Protein AF-A0A8H4KRU7-F1 (afdb_monomer_lite)

Radius of gyration: 16.33 Å; chains: 1; bounding box: 43×41×38 Å

Secondary structure (DSSP, 8-state):
-----S---TTS--EEEE---GGGHHHHHHHHHHHHHHHHHHHT-SS---GGGT-SEEEESTHHHHHHHHHHH-----TT--TTHHHHHHHHHHHHGGG-----HHHHHHHHHHHHHTTSGGGTT----------TT----TT-GGGHHHHHHHHHHHHH-GGGHHHHHHHHT-

Sequence (174 aa):
MVYEPTTRHPNGARLLALDGGGVRGVMALEILDEIMNRVKTRKGLSETCRPADYFELAAGTSTGGIIGIMLLGTGYTKPDSPSESWFQLVGVAAEVMEFSTNTNAKAKDFTRHMTTLNLRGEHKETKYVRLNPSLGKSQIGLADYDKMAELKKMARDYIKDERNQPWINKAVDA

Structure (mmCIF, N/CA/C/O backbone):
data_AF-A0A8H4KRU7-F1
#
_entry.id   AF-A0A8H4KRU7-F1
#
loop_
_atom_site.group_PDB
_atom_site.id
_atom_site.type_symbol
_atom_site.labe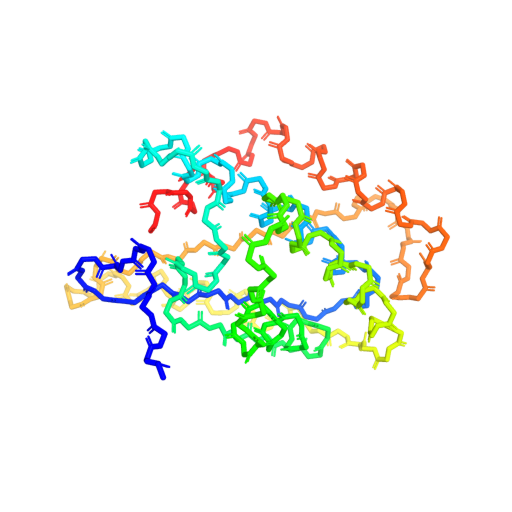l_atom_id
_atom_site.label_alt_id
_atom_site.label_comp_id
_atom_site.label_asym_id
_atom_site.label_entity_id
_atom_site.label_seq_id
_atom_site.pdbx_PDB_ins_code
_atom_site.Cartn_x
_atom_site.Cartn_y
_atom_site.Cartn_z
_atom_site.occupancy
_atom_site.B_iso_or_equiv
_atom_site.auth_seq_id
_atom_site.auth_comp_id
_atom_site.auth_asym_id
_atom_site.auth_atom_id
_atom_site.pdbx_PDB_model_num
ATOM 1 N N . MET A 1 1 ? -9.050 -26.066 9.597 1.00 45.34 1 MET A N 1
ATOM 2 C CA . MET A 1 1 ? -8.839 -24.891 10.467 1.00 45.34 1 MET A CA 1
ATOM 3 C C . MET A 1 1 ? -9.356 -23.686 9.697 1.00 45.34 1 MET A C 1
ATOM 5 O O . MET A 1 1 ? -8.952 -23.528 8.552 1.00 45.34 1 MET A O 1
ATOM 9 N N . VAL A 1 2 ? -10.324 -22.941 10.234 1.00 57.25 2 VAL A N 1
ATOM 10 C CA . VAL A 1 2 ? -10.848 -21.728 9.580 1.00 57.25 2 VAL A CA 1
ATOM 11 C C . VAL A 1 2 ? -9.849 -20.604 9.852 1.00 57.25 2 VAL A C 1
ATOM 13 O O . VAL A 1 2 ? -9.400 -20.460 10.983 1.00 57.25 2 VAL A O 1
ATOM 16 N N . TYR A 1 3 ? -9.441 -19.872 8.818 1.00 65.06 3 TYR A N 1
ATOM 17 C CA . TYR A 1 3 ? -8.537 -18.733 8.960 1.00 65.06 3 TYR A CA 1
ATOM 18 C C . TYR A 1 3 ? -9.226 -17.611 9.752 1.00 65.06 3 TYR A C 1
ATOM 20 O O . TYR A 1 3 ? -10.283 -17.129 9.340 1.00 65.06 3 TYR A O 1
ATOM 28 N N . G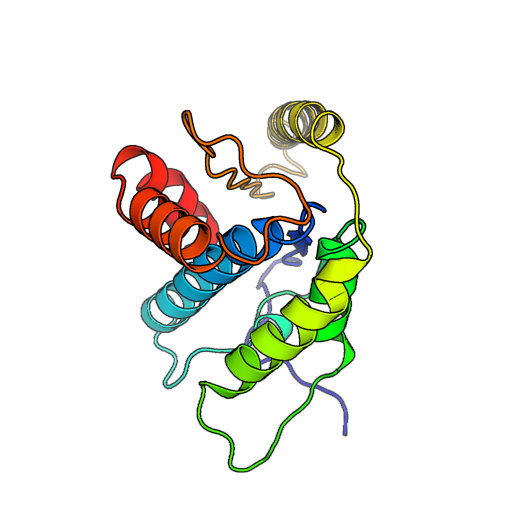LU A 1 4 ? -8.634 -17.195 10.873 1.00 69.69 4 GLU A N 1
ATOM 29 C CA . GLU A 1 4 ? -9.108 -16.063 11.673 1.00 69.69 4 GLU A CA 1
ATOM 30 C C . GLU A 1 4 ? -8.123 -14.889 11.564 1.00 69.69 4 GLU A C 1
ATOM 32 O O . GLU A 1 4 ? -6.969 -15.027 11.975 1.00 69.69 4 GLU A O 1
ATOM 37 N N . PRO A 1 5 ? -8.542 -13.739 11.003 1.00 73.69 5 PRO A N 1
ATOM 38 C CA . PRO A 1 5 ? -7.671 -12.576 10.886 1.00 73.69 5 PRO A CA 1
ATOM 39 C C . PRO A 1 5 ? -7.457 -11.917 12.253 1.00 73.69 5 PRO A C 1
ATOM 41 O O . PRO A 1 5 ? -8.393 -11.789 13.043 1.00 73.69 5 PRO A O 1
ATOM 44 N N . THR A 1 6 ? -6.242 -11.419 12.502 1.00 73.81 6 THR A N 1
ATOM 45 C CA . THR A 1 6 ? -5.873 -10.716 13.747 1.00 73.81 6 THR A CA 1
ATOM 46 C C . THR A 1 6 ? -6.730 -9.478 14.005 1.00 73.81 6 THR A C 1
ATOM 48 O O . THR A 1 6 ? -6.960 -9.104 15.154 1.00 73.81 6 THR A O 1
ATOM 51 N N . THR A 1 7 ? -7.201 -8.810 12.948 1.00 78.50 7 THR A N 1
ATOM 52 C CA . THR A 1 7 ? -8.057 -7.630 13.070 1.00 78.50 7 THR A CA 1
ATOM 53 C C . THR A 1 7 ? -9.219 -7.697 12.090 1.00 78.50 7 THR A C 1
ATOM 55 O O . THR A 1 7 ? -9.052 -8.116 10.948 1.00 78.50 7 THR A O 1
ATOM 58 N N . ARG A 1 8 ? -10.385 -7.193 12.500 1.00 82.31 8 ARG A N 1
ATOM 59 C CA . ARG A 1 8 ? -11.513 -6.921 11.601 1.00 82.31 8 ARG A CA 1
ATOM 60 C C . ARG A 1 8 ? -11.882 -5.446 11.640 1.00 82.31 8 ARG A C 1
ATOM 62 O O . ARG A 1 8 ? -11.733 -4.802 12.682 1.00 82.31 8 ARG A O 1
ATOM 69 N N . HIS A 1 9 ? -12.353 -4.908 10.520 1.00 85.94 9 HIS A N 1
ATOM 70 C CA . HIS A 1 9 ? -12.902 -3.557 10.510 1.00 85.94 9 HIS A CA 1
ATOM 71 C C . HIS A 1 9 ? -14.198 -3.533 11.348 1.00 85.94 9 HIS A C 1
ATOM 73 O O . HIS A 1 9 ? -15.071 -4.372 11.125 1.00 85.94 9 HIS A O 1
ATOM 79 N N . PRO A 1 10 ? -14.360 -2.600 12.307 1.00 83.25 10 PRO A N 1
ATOM 80 C CA . PRO A 1 10 ? -15.460 -2.651 13.276 1.00 83.25 10 PRO A CA 1
ATOM 81 C C . PRO A 1 10 ? -16.845 -2.472 12.640 1.00 83.25 10 PRO A C 1
ATOM 83 O O . PRO A 1 10 ? -17.806 -3.081 13.094 1.00 83.25 10 PRO A O 1
ATOM 86 N N . ASN A 1 11 ? -16.936 -1.675 11.569 1.00 83.31 11 ASN A N 1
ATOM 87 C CA . ASN A 1 11 ? -18.208 -1.262 10.961 1.00 83.31 11 ASN A CA 1
ATOM 88 C C . ASN A 1 11 ? -18.290 -1.577 9.453 1.00 83.31 11 ASN A C 1
ATOM 90 O O . ASN A 1 11 ? -18.999 -0.895 8.720 1.00 83.31 11 ASN A O 1
ATOM 94 N N . GLY A 1 12 ? -17.505 -2.531 8.935 1.00 85.75 12 GLY A N 1
ATOM 95 C CA . GLY A 1 12 ? -17.434 -2.741 7.482 1.00 85.75 12 GLY A CA 1
ATOM 96 C C . GLY A 1 12 ? -16.290 -3.637 7.021 1.00 85.75 12 GLY A C 1
ATOM 97 O O . GLY A 1 12 ? -15.975 -4.622 7.680 1.00 85.75 12 GLY A O 1
ATOM 98 N N . ALA A 1 13 ? -15.679 -3.286 5.888 1.00 87.31 13 ALA A N 1
ATOM 99 C CA . ALA A 1 13 ? -14.568 -4.015 5.283 1.00 87.31 13 ALA A CA 1
ATOM 100 C C . ALA A 1 13 ? -13.509 -3.049 4.729 1.00 87.31 13 ALA A C 1
ATOM 102 O O . ALA A 1 13 ? -13.833 -1.988 4.195 1.00 87.31 13 ALA A O 1
ATOM 103 N N . ARG A 1 14 ? -12.244 -3.454 4.820 1.00 90.69 14 ARG A N 1
ATOM 104 C CA . ARG A 1 14 ? -11.068 -2.809 4.239 1.00 90.69 14 ARG A CA 1
ATOM 105 C C . ARG A 1 14 ? -10.714 -3.534 2.944 1.00 90.69 14 ARG A C 1
ATOM 107 O O . ARG A 1 14 ? -10.495 -4.745 2.938 1.00 90.69 14 ARG A O 1
ATOM 114 N N . LEU A 1 15 ? -10.654 -2.779 1.850 1.00 89.62 15 LEU A N 1
ATOM 115 C CA . LEU A 1 15 ? -10.269 -3.269 0.528 1.00 89.62 15 LEU A CA 1
ATOM 116 C C . LEU A 1 15 ? -8.870 -2.763 0.170 1.00 89.62 15 LEU A C 1
ATOM 118 O O . LEU A 1 15 ? -8.670 -1.558 0.017 1.00 89.62 15 LEU A O 1
ATOM 122 N N . LEU A 1 16 ? -7.925 -3.680 -0.025 1.00 89.94 16 LEU A N 1
ATOM 123 C CA . LEU A 1 16 ? -6.623 -3.385 -0.618 1.00 89.94 16 LEU A CA 1
ATOM 124 C C . LEU A 1 16 ? -6.721 -3.475 -2.145 1.00 89.94 16 LEU A C 1
ATOM 126 O O . LEU A 1 16 ? -7.047 -4.525 -2.681 1.00 89.94 16 LEU A O 1
ATOM 130 N N . ALA A 1 17 ? -6.417 -2.396 -2.862 1.00 88.12 17 ALA A N 1
ATOM 131 C CA . ALA A 1 17 ? -6.381 -2.405 -4.323 1.00 88.12 17 ALA A CA 1
ATOM 132 C C . ALA A 1 17 ? -4.959 -2.136 -4.828 1.00 88.12 17 ALA A C 1
ATOM 134 O O . ALA A 1 17 ? -4.369 -1.114 -4.478 1.00 88.12 17 ALA A O 1
ATOM 135 N N . LEU A 1 18 ? -4.422 -3.035 -5.656 1.00 86.19 18 LEU A N 1
ATOM 136 C CA . LEU A 1 18 ? -3.085 -2.908 -6.237 1.00 86.19 18 LEU A CA 1
ATOM 137 C C . LEU A 1 18 ? -3.160 -2.728 -7.759 1.00 86.19 18 LEU A C 1
ATOM 139 O O . LEU A 1 18 ? -3.623 -3.608 -8.493 1.00 86.19 18 LEU A O 1
ATOM 143 N N . ASP A 1 19 ? -2.681 -1.578 -8.232 1.00 82.94 19 ASP A N 1
ATOM 144 C CA . ASP A 1 19 ? -2.582 -1.271 -9.660 1.00 82.94 19 ASP A CA 1
ATOM 145 C C . ASP A 1 19 ? -1.491 -2.143 -10.320 1.00 82.94 19 ASP A C 1
ATOM 147 O O . ASP A 1 19 ? -0.462 -2.465 -9.721 1.00 82.94 19 ASP A O 1
ATOM 151 N N . GLY A 1 20 ? -1.707 -2.531 -11.579 1.00 71.62 20 GLY A N 1
ATOM 152 C CA . GLY A 1 20 ? -0.709 -3.255 -12.373 1.00 71.62 20 GLY A CA 1
ATOM 153 C C . GLY A 1 20 ? 0.393 -2.327 -12.880 1.00 71.62 20 GLY A C 1
ATOM 154 O O . GLY A 1 20 ? 0.109 -1.195 -13.278 1.00 71.62 20 GLY A O 1
ATOM 155 N N . GLY A 1 21 ? 1.644 -2.799 -12.913 1.00 74.81 21 GLY A N 1
ATOM 156 C CA . GLY A 1 21 ? 2.768 -1.926 -13.266 1.00 74.81 21 GLY A CA 1
ATOM 157 C C . GLY A 1 21 ? 4.109 -2.595 -13.561 1.00 74.81 21 GLY A C 1
ATOM 158 O O . GLY A 1 21 ? 5.104 -1.867 -13.618 1.00 74.81 21 GLY A O 1
ATOM 159 N N . GLY A 1 22 ? 4.147 -3.919 -13.746 1.00 74.38 22 GLY A N 1
ATOM 160 C CA . GLY A 1 22 ? 5.386 -4.686 -13.915 1.00 74.38 22 GLY A CA 1
ATOM 161 C C . GLY A 1 22 ? 6.295 -4.542 -12.696 1.00 74.38 22 GLY A C 1
ATOM 162 O O . GLY A 1 22 ? 5.804 -4.454 -11.569 1.00 74.38 22 GLY A O 1
ATOM 163 N N . VAL A 1 23 ? 7.604 -4.398 -12.919 1.00 75.75 23 VAL A N 1
ATOM 164 C CA . VAL A 1 23 ? 8.626 -4.207 -11.869 1.00 75.75 23 VAL A CA 1
ATOM 165 C C . VAL A 1 23 ? 8.305 -3.057 -10.900 1.00 75.75 23 VAL A C 1
ATOM 167 O O . VAL A 1 23 ? 8.680 -3.089 -9.728 1.00 75.75 23 VAL A O 1
ATOM 170 N N . ARG A 1 24 ? 7.536 -2.053 -11.342 1.00 81.69 24 ARG A N 1
ATOM 171 C CA . ARG A 1 24 ? 7.127 -0.904 -10.515 1.00 81.69 24 ARG A CA 1
ATOM 172 C C . ARG A 1 24 ? 6.184 -1.291 -9.375 1.00 81.69 24 ARG A C 1
ATOM 174 O O . ARG A 1 24 ? 6.044 -0.518 -8.430 1.00 81.69 24 ARG A O 1
ATOM 181 N N . GLY A 1 25 ? 5.589 -2.486 -9.421 1.00 79.25 25 GLY A N 1
ATOM 182 C CA . GLY A 1 25 ? 4.825 -3.065 -8.315 1.00 79.25 25 GLY A CA 1
ATOM 183 C C . GLY A 1 25 ? 5.623 -3.142 -7.009 1.00 79.25 25 GLY A C 1
ATOM 184 O O . GLY A 1 25 ? 5.037 -3.021 -5.934 1.00 79.25 25 GLY A O 1
ATOM 185 N N . VAL A 1 26 ? 6.960 -3.206 -7.084 1.00 81.62 26 VAL A N 1
ATOM 186 C CA . VAL A 1 26 ? 7.835 -3.141 -5.902 1.00 81.62 26 VAL A CA 1
ATOM 187 C C . VAL A 1 26 ? 7.614 -1.869 -5.078 1.00 81.62 26 VAL A C 1
ATOM 189 O O . VAL A 1 26 ? 7.688 -1.912 -3.856 1.00 81.62 26 VAL A O 1
ATOM 192 N N . MET A 1 27 ? 7.272 -0.745 -5.717 1.00 85.88 27 MET A N 1
ATOM 193 C CA . MET A 1 27 ? 6.995 0.498 -4.997 1.00 85.88 27 MET A CA 1
ATOM 194 C C . MET A 1 27 ? 5.716 0.396 -4.168 1.00 85.88 27 MET A C 1
ATOM 196 O O . MET A 1 27 ? 5.678 0.876 -3.039 1.00 85.88 27 MET A O 1
ATOM 200 N N . ALA A 1 28 ? 4.675 -0.236 -4.718 1.00 86.12 28 ALA A N 1
ATOM 201 C CA . ALA A 1 28 ? 3.423 -0.459 -4.003 1.00 86.12 28 ALA A CA 1
ATOM 202 C C . ALA A 1 28 ? 3.636 -1.386 -2.797 1.00 86.12 28 ALA A C 1
ATOM 204 O O . ALA A 1 28 ? 3.059 -1.144 -1.742 1.00 86.12 28 ALA A O 1
ATOM 205 N N . LEU A 1 29 ? 4.504 -2.394 -2.935 1.00 85.06 29 LEU A N 1
ATOM 206 C CA . LEU A 1 29 ? 4.872 -3.308 -1.851 1.00 85.06 29 LEU A CA 1
ATOM 207 C C . LEU A 1 29 ? 5.665 -2.614 -0.736 1.00 85.06 29 LEU A C 1
ATOM 209 O O . LEU A 1 29 ? 5.327 -2.793 0.427 1.00 85.06 29 LEU A O 1
ATOM 213 N N . GLU A 1 30 ? 6.660 -1.784 -1.067 1.00 87.31 30 GLU A N 1
ATOM 214 C CA . GLU A 1 30 ? 7.421 -1.018 -0.059 1.00 87.31 30 GLU A CA 1
ATOM 215 C C . GLU A 1 30 ? 6.526 0.001 0.673 1.00 87.31 30 GLU A C 1
ATOM 217 O O . GLU A 1 30 ? 6.694 0.241 1.864 1.00 87.31 30 GLU A O 1
ATOM 222 N N . ILE A 1 31 ? 5.539 0.591 -0.011 1.00 90.88 31 ILE A N 1
ATOM 223 C CA . ILE A 1 31 ? 4.555 1.479 0.629 1.00 90.88 31 ILE A CA 1
ATOM 224 C C . ILE A 1 31 ? 3.591 0.690 1.520 1.00 90.88 31 ILE A C 1
ATOM 226 O O . ILE A 1 31 ? 3.272 1.141 2.620 1.00 90.88 31 ILE A O 1
ATOM 230 N N . LEU A 1 32 ? 3.115 -0.470 1.061 1.00 90.19 32 LEU A N 1
ATOM 231 C CA . LEU A 1 32 ? 2.232 -1.327 1.847 1.00 90.19 32 LEU A CA 1
ATOM 232 C C . LEU A 1 32 ? 2.929 -1.811 3.123 1.00 90.19 32 LEU A C 1
ATOM 234 O O . LEU A 1 32 ? 2.314 -1.760 4.182 1.00 90.19 32 LEU A O 1
ATOM 238 N N . ASP A 1 33 ? 4.201 -2.204 3.038 1.00 86.75 33 ASP A N 1
ATOM 239 C CA . ASP A 1 33 ? 5.032 -2.566 4.194 1.00 86.75 33 ASP A CA 1
ATOM 240 C C . ASP A 1 33 ? 5.008 -1.484 5.275 1.00 86.75 33 ASP A C 1
ATOM 242 O O . ASP A 1 33 ? 4.638 -1.721 6.426 1.00 86.75 33 ASP A O 1
ATOM 246 N N . GLU A 1 34 ? 5.334 -0.255 4.879 1.00 91.25 34 GLU A N 1
ATOM 247 C CA . GLU A 1 34 ? 5.356 0.878 5.791 1.00 91.25 34 GLU A CA 1
ATOM 248 C C . GLU A 1 34 ? 3.983 1.112 6.432 1.00 91.25 34 GLU A C 1
ATOM 250 O O . GLU A 1 34 ? 3.895 1.365 7.635 1.00 91.25 34 GLU A O 1
ATOM 255 N N . ILE A 1 35 ? 2.896 0.994 5.661 1.00 92.31 35 ILE A N 1
ATOM 256 C CA . ILE A 1 35 ? 1.535 1.100 6.203 1.00 92.31 35 ILE A CA 1
ATOM 257 C C . ILE A 1 35 ? 1.303 0.018 7.258 1.00 92.31 35 ILE A C 1
ATOM 259 O O . ILE A 1 35 ? 0.836 0.340 8.349 1.00 92.31 35 ILE A O 1
ATOM 263 N N . MET A 1 36 ? 1.659 -1.238 6.980 1.00 89.94 36 MET A N 1
ATOM 264 C CA . MET A 1 36 ? 1.479 -2.343 7.926 1.00 89.94 36 MET A CA 1
ATOM 265 C C . MET A 1 36 ? 2.307 -2.144 9.205 1.00 89.94 36 MET A C 1
ATOM 267 O O . MET A 1 36 ? 1.801 -2.360 10.311 1.00 89.94 36 MET A O 1
ATOM 271 N N . ASN A 1 37 ? 3.539 -1.643 9.091 1.00 89.62 37 ASN A N 1
ATOM 272 C CA . ASN A 1 37 ? 4.392 -1.316 10.239 1.00 89.62 37 ASN A CA 1
ATOM 273 C C . ASN A 1 37 ? 3.831 -0.155 11.078 1.00 89.62 37 ASN A C 1
ATOM 275 O O . ASN A 1 37 ? 3.866 -0.182 12.315 1.00 89.62 37 ASN A O 1
ATOM 279 N N . ARG A 1 38 ? 3.244 0.859 10.434 1.00 92.81 38 ARG A N 1
ATOM 280 C CA . ARG A 1 38 ? 2.552 1.944 11.145 1.00 92.81 38 ARG A CA 1
ATOM 281 C C . ARG A 1 38 ? 1.265 1.463 11.805 1.00 92.81 38 ARG A C 1
ATOM 283 O O . ARG A 1 38 ? 1.000 1.850 12.941 1.00 92.81 38 ARG A O 1
ATOM 290 N N . VAL A 1 39 ? 0.504 0.585 11.152 1.00 90.69 39 VAL A N 1
ATOM 291 C CA . VAL A 1 39 ? -0.697 -0.050 11.716 1.00 90.69 39 VAL A CA 1
ATOM 292 C C . VAL A 1 39 ? -0.353 -0.841 12.975 1.00 90.69 39 VAL A C 1
ATOM 294 O O . VAL A 1 39 ? -1.044 -0.680 13.982 1.00 90.69 39 VAL A O 1
ATOM 297 N N . LYS A 1 40 ? 0.732 -1.631 12.958 1.00 88.69 40 LYS A N 1
ATOM 298 C CA . LYS A 1 40 ? 1.248 -2.327 14.147 1.00 88.69 40 LYS A CA 1
ATOM 299 C C . LYS A 1 40 ? 1.397 -1.363 15.319 1.00 88.69 40 LYS A C 1
ATOM 301 O O . LYS A 1 40 ? 0.812 -1.580 16.378 1.00 88.69 40 LYS A O 1
ATOM 306 N N . THR A 1 41 ? 2.146 -0.281 15.107 1.00 90.88 41 THR A N 1
ATOM 307 C CA . THR A 1 41 ? 2.410 0.733 16.136 1.00 90.88 41 THR A CA 1
ATOM 308 C C . THR A 1 41 ? 1.116 1.392 16.610 1.00 90.88 41 THR A C 1
ATOM 310 O O . THR A 1 41 ? 0.878 1.514 17.808 1.00 90.88 41 THR A O 1
ATOM 313 N N . ARG A 1 42 ? 0.235 1.768 15.676 1.00 89.56 42 ARG A N 1
ATOM 314 C CA . ARG A 1 42 ? -1.022 2.472 15.957 1.00 89.56 42 ARG A CA 1
ATOM 315 C C . ARG A 1 42 ? -2.013 1.628 16.756 1.00 89.56 42 ARG A C 1
ATOM 317 O O . ARG A 1 42 ? -2.730 2.177 17.589 1.00 89.56 42 ARG A O 1
ATOM 324 N N . LYS A 1 43 ? -2.067 0.321 16.489 1.00 87.12 43 LYS A N 1
ATOM 325 C CA . LYS A 1 43 ? -2.945 -0.640 17.172 1.00 87.12 43 LYS A CA 1
ATOM 326 C C . LYS A 1 43 ? -2.295 -1.307 18.389 1.00 87.12 43 LYS A C 1
ATOM 328 O O . LYS A 1 43 ? -2.976 -2.061 19.074 1.00 87.12 43 LYS A O 1
ATOM 333 N N . GLY A 1 44 ? -1.016 -1.039 18.666 1.00 87.19 44 GLY A N 1
ATOM 334 C CA . GLY A 1 44 ? -0.286 -1.644 19.783 1.00 87.19 44 GLY A CA 1
ATOM 335 C C . GLY A 1 44 ? -0.066 -3.152 19.628 1.00 87.19 44 GLY A C 1
ATOM 336 O O . GLY A 1 44 ? -0.069 -3.873 20.622 1.00 87.19 44 GLY A O 1
ATOM 337 N N . LEU A 1 45 ? 0.082 -3.643 18.393 1.00 84.38 45 LEU A N 1
ATOM 338 C CA . LEU A 1 45 ? 0.308 -5.066 18.124 1.00 84.38 45 LEU A CA 1
ATOM 339 C C . LEU A 1 45 ? 1.760 -5.455 18.455 1.00 84.38 45 LEU A C 1
ATOM 341 O O . LEU A 1 45 ? 2.696 -4.699 18.180 1.00 84.38 45 LEU A O 1
ATOM 345 N N . SER A 1 46 ? 1.960 -6.655 19.006 1.00 82.81 46 SER A N 1
ATOM 346 C CA . SER A 1 46 ? 3.292 -7.209 19.309 1.00 82.81 46 SER A CA 1
ATOM 347 C C . SER A 1 46 ? 4.137 -7.404 18.044 1.00 82.81 46 SER A C 1
ATOM 349 O O . SER A 1 46 ? 5.340 -7.127 18.027 1.00 82.81 46 SER A O 1
ATOM 351 N N . GLU A 1 47 ? 3.492 -7.793 16.948 1.00 80.19 47 GLU A N 1
ATOM 352 C CA . GLU A 1 47 ? 4.101 -8.070 15.649 1.00 80.19 47 GLU A CA 1
ATOM 353 C C . GLU A 1 47 ? 3.350 -7.387 14.502 1.00 80.19 47 GLU A C 1
ATOM 355 O O . GLU A 1 47 ? 2.197 -6.973 14.645 1.00 80.19 47 GLU A O 1
ATOM 360 N N . THR A 1 48 ? 4.027 -7.219 13.363 1.00 80.75 48 THR A N 1
ATOM 361 C CA . THR A 1 48 ? 3.390 -6.668 12.162 1.00 80.75 48 THR A CA 1
ATOM 362 C C . THR A 1 48 ? 2.424 -7.713 11.619 1.00 80.75 48 THR A C 1
ATOM 364 O O . THR A 1 48 ? 2.847 -8.789 11.203 1.00 80.75 48 THR A O 1
ATOM 367 N N . CYS A 1 49 ? 1.126 -7.409 11.634 1.00 76.62 49 CYS A N 1
ATOM 368 C CA . CYS A 1 49 ? 0.118 -8.300 11.072 1.00 76.62 49 CYS A CA 1
ATOM 369 C C . CYS A 1 49 ? 0.261 -8.384 9.548 1.00 76.62 49 CYS A C 1
ATOM 371 O O . CYS A 1 49 ? 0.644 -7.408 8.894 1.00 76.62 49 CYS A O 1
ATOM 373 N N . ARG A 1 50 ? -0.083 -9.531 8.959 1.00 80.12 50 ARG A N 1
ATOM 374 C CA . ARG A 1 50 ? -0.046 -9.686 7.501 1.00 80.12 50 ARG A CA 1
ATOM 375 C C . ARG A 1 50 ? -1.160 -8.850 6.871 1.00 80.12 50 ARG A C 1
ATOM 377 O O . ARG A 1 50 ? -2.190 -8.633 7.512 1.00 80.12 50 ARG A O 1
ATOM 384 N N . PRO A 1 51 ? -1.039 -8.458 5.593 1.00 85.50 51 PRO A N 1
ATOM 385 C CA . PRO A 1 51 ? -2.148 -7.829 4.885 1.00 85.50 51 PRO A CA 1
ATOM 386 C C . PRO A 1 51 ? -3.450 -8.643 4.948 1.00 85.50 51 PRO A C 1
ATOM 388 O O . PRO A 1 51 ? -4.503 -8.049 5.121 1.00 85.50 51 PRO A O 1
ATOM 391 N N . ALA A 1 52 ? -3.407 -9.981 4.924 1.00 82.75 52 ALA A N 1
ATOM 392 C CA . ALA A 1 52 ? -4.606 -10.815 5.094 1.00 82.75 52 ALA A CA 1
ATOM 393 C C . ALA A 1 52 ? -5.267 -10.721 6.480 1.00 82.75 52 ALA A C 1
ATOM 395 O O . ALA A 1 52 ? -6.472 -10.919 6.609 1.00 82.75 52 ALA A O 1
ATOM 396 N N . ASP A 1 53 ? -4.496 -10.379 7.516 1.00 83.50 53 ASP A N 1
ATOM 397 C CA . ASP A 1 53 ? -5.004 -10.199 8.879 1.00 83.50 53 ASP A CA 1
ATOM 398 C C . ASP A 1 53 ? -5.617 -8.800 9.086 1.00 83.50 53 ASP A C 1
ATOM 400 O O . ASP A 1 53 ? -6.126 -8.482 10.169 1.00 83.50 53 ASP A O 1
ATOM 404 N N . TYR A 1 54 ? -5.521 -7.940 8.067 1.00 86.75 54 TYR A N 1
ATOM 405 C CA . TYR A 1 54 ? -5.944 -6.545 8.105 1.00 86.75 54 TYR A CA 1
ATOM 406 C C . TYR A 1 54 ? -6.899 -6.159 6.980 1.00 86.75 54 TYR A C 1
ATOM 408 O O . TYR A 1 54 ? -7.723 -5.285 7.172 1.00 86.75 54 TYR A O 1
ATOM 416 N N . PHE A 1 55 ? -6.831 -6.755 5.802 1.00 88.44 55 PHE A N 1
ATOM 417 C CA . PHE A 1 55 ? -7.733 -6.435 4.703 1.00 88.44 55 PHE A CA 1
ATOM 418 C C . PHE A 1 55 ? -8.718 -7.581 4.523 1.00 88.44 55 PHE A C 1
ATOM 420 O O . PHE A 1 55 ? -8.318 -8.714 4.280 1.00 88.44 55 PHE A O 1
ATOM 427 N N . GLU A 1 56 ? -10.015 -7.292 4.629 1.00 86.75 56 GLU A N 1
ATOM 428 C CA . GLU A 1 56 ? -11.059 -8.287 4.372 1.00 86.75 56 GLU A CA 1
ATOM 429 C C . GLU A 1 56 ? -11.160 -8.635 2.881 1.00 86.75 56 GLU A C 1
ATOM 431 O O . GLU A 1 56 ? -11.602 -9.724 2.520 1.00 86.75 56 GLU A O 1
ATOM 436 N N . LEU A 1 57 ? -10.764 -7.703 2.014 1.00 85.31 57 LEU A N 1
ATOM 437 C CA . LEU A 1 57 ? -10.797 -7.858 0.568 1.00 85.31 57 LEU A CA 1
ATOM 438 C C . LEU A 1 57 ? -9.488 -7.349 -0.034 1.00 85.31 57 LEU A C 1
ATOM 440 O O . LEU A 1 57 ? -8.938 -6.342 0.413 1.00 85.31 57 LEU A O 1
ATOM 444 N N . ALA A 1 58 ? -9.036 -7.976 -1.117 1.00 85.56 58 ALA A N 1
ATOM 445 C CA . ALA A 1 58 ? -8.080 -7.353 -2.017 1.00 85.56 58 ALA A CA 1
ATOM 446 C C . ALA A 1 58 ? -8.494 -7.560 -3.461 1.00 85.56 58 ALA A C 1
ATOM 448 O O . ALA A 1 58 ? -9.086 -8.569 -3.841 1.00 85.56 58 ALA A O 1
ATOM 449 N N . ALA A 1 59 ? -8.151 -6.568 -4.258 1.00 82.25 59 ALA A N 1
ATOM 450 C CA . ALA A 1 59 ? -8.302 -6.564 -5.688 1.00 82.25 59 ALA A CA 1
ATOM 451 C C . ALA A 1 59 ? -6.993 -6.085 -6.307 1.00 82.25 59 ALA A C 1
ATOM 453 O O . ALA A 1 59 ? -6.196 -5.371 -5.699 1.00 82.25 59 ALA A O 1
ATOM 454 N N . GLY A 1 60 ? -6.784 -6.435 -7.561 1.00 82.25 60 GLY A N 1
ATOM 455 C CA . GLY A 1 60 ? -5.703 -5.850 -8.319 1.00 82.25 60 GLY A CA 1
ATOM 456 C C . GLY A 1 60 ? -5.780 -6.255 -9.769 1.00 82.25 60 GLY A C 1
ATOM 457 O O . GLY A 1 60 ? -6.455 -7.216 -10.137 1.00 82.25 60 GLY A O 1
ATOM 458 N N . THR A 1 61 ? -5.093 -5.495 -10.605 1.00 77.62 61 THR A N 1
ATOM 459 C CA . THR A 1 61 ? -5.025 -5.757 -12.043 1.00 77.62 61 THR A CA 1
ATOM 460 C C . THR A 1 61 ? -3.622 -6.213 -12.394 1.00 77.62 61 THR A C 1
ATOM 462 O O . THR A 1 61 ? -2.662 -5.584 -11.947 1.00 77.62 61 THR A O 1
ATOM 465 N N . SER A 1 62 ? -3.481 -7.237 -13.240 1.00 75.19 62 SER A N 1
ATOM 466 C CA . SER A 1 62 ? -2.164 -7.665 -13.732 1.00 75.19 62 SER A CA 1
ATOM 467 C C . SER A 1 62 ? -1.253 -8.060 -12.550 1.00 75.19 62 SER A C 1
ATOM 469 O O . SER A 1 62 ? -1.682 -8.848 -11.704 1.00 75.19 62 SER A O 1
ATOM 471 N N . THR A 1 63 ? -0.063 -7.461 -12.415 1.00 70.25 63 THR A N 1
ATOM 472 C CA . THR A 1 63 ? 0.851 -7.650 -11.272 1.00 70.25 63 THR A CA 1
ATOM 473 C C . THR A 1 63 ? 0.141 -7.524 -9.925 1.00 70.25 63 THR A C 1
ATOM 475 O O . THR A 1 63 ? 0.314 -8.357 -9.042 1.00 70.25 63 THR A O 1
ATOM 478 N N . GLY A 1 64 ? -0.706 -6.503 -9.772 1.00 72.62 64 GLY A N 1
ATOM 479 C CA . GLY A 1 64 ? -1.398 -6.240 -8.516 1.00 72.62 64 GLY A CA 1
ATOM 480 C C . GLY A 1 64 ? -2.434 -7.305 -8.162 1.00 72.62 64 GLY A C 1
ATOM 481 O O . GLY A 1 64 ? -2.673 -7.549 -6.985 1.00 72.62 64 GLY A O 1
ATOM 482 N N . GLY A 1 65 ? -3.023 -7.978 -9.157 1.00 75.06 65 GLY A N 1
ATOM 483 C CA . GLY A 1 65 ? -3.959 -9.082 -8.926 1.00 75.06 65 GLY A CA 1
ATOM 484 C C . GLY A 1 65 ? -3.247 -10.321 -8.391 1.00 75.06 65 GLY A C 1
ATOM 485 O O . GLY A 1 65 ? -3.700 -10.930 -7.427 1.00 75.06 65 GLY A O 1
ATOM 486 N N . ILE A 1 66 ? -2.082 -10.634 -8.960 1.00 71.44 66 ILE A N 1
ATOM 487 C CA . ILE A 1 66 ? -1.216 -11.721 -8.492 1.00 71.44 66 ILE A CA 1
ATOM 488 C C . ILE A 1 66 ? -0.736 -11.434 -7.070 1.00 71.44 66 ILE A C 1
ATOM 490 O O . ILE A 1 66 ? -0.864 -12.294 -6.202 1.00 71.44 66 ILE A O 1
ATOM 494 N N . ILE A 1 67 ? -0.260 -10.211 -6.807 1.00 73.75 67 ILE A N 1
ATOM 495 C CA . ILE A 1 67 ? 0.129 -9.790 -5.458 1.00 73.75 67 ILE A CA 1
ATOM 496 C C . ILE A 1 67 ? -1.065 -9.906 -4.501 1.00 73.75 67 ILE A C 1
ATOM 498 O O . ILE A 1 67 ? -0.918 -10.455 -3.415 1.00 73.75 67 ILE A O 1
ATOM 502 N N . GLY A 1 68 ? -2.260 -9.460 -4.898 1.00 72.94 68 GLY A N 1
ATOM 503 C CA . GLY A 1 68 ? -3.472 -9.591 -4.086 1.00 72.94 68 GLY A CA 1
ATOM 504 C C . GLY A 1 68 ? -3.794 -11.046 -3.725 1.00 72.94 68 GLY A C 1
ATOM 505 O O . GLY A 1 68 ? -4.052 -11.343 -2.560 1.00 72.94 68 GLY A O 1
ATOM 506 N N . ILE A 1 69 ? -3.706 -11.967 -4.692 1.00 72.94 69 ILE A N 1
ATOM 507 C CA . ILE A 1 69 ? -3.897 -13.410 -4.469 1.00 72.94 69 ILE A CA 1
ATOM 508 C C . ILE A 1 69 ? -2.814 -13.972 -3.551 1.00 72.94 69 ILE A C 1
ATOM 510 O O . ILE A 1 69 ? -3.113 -14.762 -2.664 1.00 72.94 69 ILE A O 1
ATOM 514 N N . MET A 1 70 ? -1.558 -13.580 -3.731 1.00 70.38 70 MET A N 1
ATOM 515 C CA . MET A 1 70 ? -0.472 -14.036 -2.872 1.00 70.38 70 MET A CA 1
ATOM 516 C C . MET A 1 70 ? -0.659 -13.571 -1.427 1.00 70.38 70 MET A C 1
ATOM 518 O O . MET A 1 70 ? -0.524 -14.376 -0.505 1.00 70.38 70 MET A O 1
ATOM 522 N N . LEU A 1 71 ? -1.023 -12.299 -1.244 1.00 72.56 71 LEU A N 1
ATOM 523 C CA . LEU A 1 71 ? -1.208 -11.680 0.063 1.00 72.56 71 LEU A CA 1
ATOM 524 C C . LEU A 1 71 ? -2.420 -12.237 0.817 1.00 72.56 71 LEU A C 1
ATOM 526 O O . LEU A 1 71 ? -2.305 -12.424 2.023 1.00 72.56 71 LEU A O 1
ATOM 530 N N . LEU A 1 72 ? -3.548 -12.508 0.143 1.00 71.94 72 LEU A N 1
ATOM 531 C CA . LEU A 1 72 ? -4.777 -13.019 0.779 1.00 71.94 72 LEU A CA 1
ATOM 532 C C . LEU A 1 72 ? -4.986 -14.527 0.656 1.00 71.94 72 LEU A C 1
ATOM 534 O O . LEU A 1 72 ? -5.450 -15.168 1.591 1.00 71.94 72 LEU A O 1
ATOM 538 N N . GLY A 1 73 ? -4.712 -15.086 -0.517 1.00 58.59 73 GLY A N 1
ATOM 539 C CA . GLY A 1 73 ? -5.134 -16.429 -0.903 1.00 58.59 73 GLY A CA 1
ATOM 540 C C . GLY A 1 73 ? -4.200 -17.544 -0.449 1.00 58.59 73 GLY A C 1
ATOM 541 O O . GLY A 1 73 ? -4.661 -18.666 -0.268 1.00 58.59 73 GLY A O 1
ATOM 542 N N . THR A 1 74 ? -2.907 -17.272 -0.244 1.00 54.19 74 THR A N 1
ATOM 543 C CA . THR A 1 74 ? -1.975 -18.348 0.140 1.00 54.19 74 THR A CA 1
ATOM 544 C C . THR A 1 74 ? -1.961 -18.623 1.636 1.00 54.19 74 THR A C 1
ATOM 546 O O . THR A 1 74 ? -1.595 -19.728 2.025 1.00 54.19 74 THR A O 1
ATOM 549 N N . GLY A 1 75 ? -2.360 -17.655 2.475 1.00 51.25 75 GLY A N 1
ATOM 550 C CA . GLY A 1 75 ? -2.439 -17.810 3.932 1.00 51.25 75 GLY A CA 1
ATOM 551 C C . GLY A 1 75 ? -1.180 -18.400 4.583 1.00 51.25 75 GLY A C 1
ATOM 552 O O . GLY A 1 75 ? -1.272 -18.880 5.711 1.00 51.25 75 GLY A O 1
ATOM 553 N N . TYR A 1 76 ? -0.035 -18.416 3.884 1.00 44.38 76 TYR A N 1
ATOM 554 C CA . TYR A 1 76 ? 1.048 -19.344 4.185 1.00 44.38 76 TYR A CA 1
ATOM 555 C C . TYR A 1 76 ? 1.697 -18.952 5.508 1.00 44.38 76 TYR A C 1
ATOM 557 O O . TYR A 1 76 ? 2.384 -17.937 5.620 1.00 44.38 76 TYR A O 1
ATOM 565 N N . THR A 1 77 ? 1.431 -19.754 6.531 1.00 44.50 77 THR A N 1
ATOM 566 C CA . THR A 1 77 ? 2.045 -19.675 7.847 1.00 44.50 77 THR A CA 1
ATOM 567 C C . THR A 1 77 ? 3.124 -20.742 7.911 1.00 44.50 77 THR A C 1
ATOM 569 O O . THR A 1 77 ? 2.835 -21.934 7.985 1.00 44.50 77 THR A O 1
ATOM 572 N N . LYS A 1 78 ? 4.396 -20.335 7.907 1.00 41.62 78 LYS A N 1
ATOM 573 C CA . LYS A 1 78 ? 5.418 -21.186 8.521 1.00 41.62 78 LYS A CA 1
ATOM 574 C C . LYS A 1 78 ? 5.332 -20.932 10.034 1.00 41.62 78 LYS A C 1
ATOM 576 O O . LYS A 1 78 ? 5.481 -19.771 10.411 1.00 41.62 78 LYS A O 1
ATOM 581 N N . PRO A 1 79 ? 5.103 -21.955 10.878 1.00 40.03 79 PRO A N 1
ATOM 582 C CA . PRO A 1 79 ? 4.958 -21.791 12.330 1.00 40.03 79 PRO A CA 1
ATOM 583 C C . PRO A 1 79 ? 6.143 -21.085 13.008 1.00 40.03 79 PRO A C 1
ATOM 585 O O . PRO A 1 79 ? 5.948 -20.436 14.024 1.00 40.03 79 PRO A O 1
ATOM 588 N N . ASP A 1 80 ? 7.332 -21.149 12.398 1.00 44.34 80 ASP A N 1
ATOM 589 C CA . ASP A 1 80 ? 8.576 -20.567 12.923 1.00 44.34 80 ASP A CA 1
ATOM 590 C C . ASP A 1 80 ? 9.179 -19.484 12.015 1.00 44.34 80 ASP A C 1
ATOM 592 O O . ASP A 1 80 ? 10.383 -19.220 12.068 1.00 44.34 80 ASP A O 1
ATOM 596 N N . SER A 1 81 ? 8.401 -18.879 11.109 1.00 40.41 81 SER A N 1
ATOM 597 C CA . SER A 1 81 ? 8.972 -17.811 10.288 1.00 40.41 81 SER A CA 1
ATOM 598 C C . SER A 1 81 ? 8.973 -16.481 11.040 1.00 40.41 81 SER A C 1
ATOM 600 O O . SER A 1 81 ? 7.916 -16.068 11.514 1.00 40.41 81 SER A O 1
ATOM 602 N N . PRO A 1 82 ? 10.098 -15.741 11.037 1.00 41.19 82 PRO A N 1
ATOM 603 C CA . PRO A 1 82 ? 10.117 -14.341 11.441 1.00 41.19 82 PRO A CA 1
ATOM 604 C C . PRO A 1 82 ? 9.021 -13.558 10.714 1.00 41.19 82 PRO A C 1
ATOM 606 O O . PRO A 1 82 ? 8.674 -13.898 9.576 1.00 41.19 82 PRO A O 1
ATOM 609 N N . SER A 1 83 ? 8.557 -12.460 11.317 1.00 50.34 83 SER A N 1
ATOM 610 C CA . SER A 1 83 ? 7.655 -11.459 10.718 1.00 50.34 83 SER A CA 1
ATOM 611 C C . SER A 1 83 ? 8.113 -10.936 9.343 1.00 50.34 83 SER A C 1
ATOM 613 O O . SER A 1 83 ? 7.363 -10.249 8.657 1.00 50.34 83 SER A O 1
ATOM 615 N N . GLU A 1 84 ? 9.325 -11.294 8.911 1.00 47.09 84 GLU A N 1
ATOM 616 C CA . GLU A 1 84 ? 9.862 -11.062 7.574 1.00 47.09 84 GLU A CA 1
ATOM 617 C C . GLU A 1 84 ? 9.375 -12.057 6.492 1.00 47.09 84 GLU A C 1
ATOM 619 O O . GLU A 1 84 ? 9.735 -11.933 5.324 1.00 47.09 84 GLU A O 1
ATOM 624 N N . SER A 1 85 ? 8.537 -13.045 6.831 1.00 46.19 85 SER A N 1
ATOM 625 C CA . SER A 1 85 ? 8.117 -14.120 5.908 1.00 46.19 85 SER A CA 1
ATOM 626 C C . SER A 1 85 ? 7.425 -13.624 4.638 1.00 46.19 85 SER A C 1
ATOM 628 O O . SER A 1 85 ? 7.642 -14.146 3.544 1.00 46.19 85 SER A O 1
ATOM 630 N N . TRP A 1 86 ? 6.613 -12.575 4.752 1.00 53.19 86 TRP A N 1
ATOM 631 C CA . TRP A 1 86 ? 5.922 -12.028 3.591 1.00 53.19 86 TRP A CA 1
ATOM 632 C C . TRP A 1 86 ? 6.880 -11.236 2.665 1.00 53.19 86 TRP A C 1
ATOM 634 O O . TRP A 1 86 ? 6.570 -11.072 1.487 1.00 53.19 86 TRP A O 1
ATOM 644 N N . PHE A 1 87 ? 8.089 -10.852 3.117 1.00 43.94 87 PHE A N 1
ATOM 645 C CA . PHE A 1 87 ? 9.143 -10.316 2.236 1.00 43.94 87 PHE A CA 1
ATOM 646 C C . PHE A 1 87 ? 9.767 -11.389 1.336 1.00 43.94 87 PHE A C 1
ATOM 648 O O . PHE A 1 87 ? 10.180 -11.077 0.222 1.00 43.94 87 PHE A O 1
ATOM 655 N N . GLN A 1 88 ? 9.801 -12.664 1.744 1.00 49.06 88 GLN A N 1
ATOM 656 C CA . GLN A 1 88 ? 10.191 -13.742 0.818 1.00 49.06 88 GLN A CA 1
ATOM 657 C C . GLN A 1 88 ? 9.162 -13.889 -0.311 1.00 49.06 88 GLN A C 1
ATOM 659 O O . GLN A 1 88 ? 9.511 -14.126 -1.466 1.00 49.06 88 GLN A O 1
ATOM 664 N N . LEU A 1 89 ? 7.896 -13.627 0.012 1.00 50.44 89 LEU A N 1
ATOM 665 C CA . LEU A 1 89 ? 6.794 -13.519 -0.937 1.00 50.44 89 LEU A CA 1
ATOM 666 C C . LEU A 1 89 ? 6.952 -12.322 -1.891 1.00 50.44 89 LEU A C 1
ATOM 668 O O . LEU A 1 89 ? 6.542 -12.431 -3.038 1.00 50.44 89 LEU A O 1
ATOM 672 N N . VAL A 1 90 ? 7.609 -11.225 -1.483 1.00 50.31 90 VAL A N 1
ATOM 673 C CA . VAL A 1 90 ? 8.008 -10.126 -2.393 1.00 50.31 90 VAL A CA 1
ATOM 674 C C . VAL A 1 90 ? 9.011 -10.614 -3.445 1.00 50.31 90 VAL A C 1
ATOM 676 O O . VAL A 1 90 ? 8.938 -10.176 -4.590 1.00 50.31 90 VAL A O 1
ATOM 679 N N . GLY A 1 91 ? 9.911 -11.538 -3.091 1.00 51.22 91 GLY A N 1
ATOM 680 C CA . GLY A 1 91 ? 10.829 -12.184 -4.038 1.00 51.22 91 GLY A CA 1
ATOM 681 C C . GLY A 1 91 ? 10.103 -13.050 -5.072 1.00 51.22 91 GLY A C 1
ATOM 682 O O . GLY A 1 91 ? 10.365 -12.928 -6.264 1.00 51.22 91 GLY A O 1
ATOM 683 N N . VAL A 1 92 ? 9.122 -13.844 -4.631 1.00 51.31 92 VAL A N 1
ATOM 684 C CA . VAL A 1 92 ? 8.265 -14.657 -5.519 1.00 51.31 92 VAL A CA 1
ATOM 685 C C . VAL A 1 92 ? 7.352 -13.772 -6.370 1.00 51.31 92 VAL A C 1
ATOM 687 O O . VAL A 1 92 ? 7.202 -13.987 -7.568 1.00 51.31 92 VAL A O 1
ATOM 690 N N . ALA A 1 93 ? 6.770 -12.729 -5.778 1.00 49.56 93 ALA A N 1
ATOM 691 C CA . ALA A 1 93 ? 5.986 -11.748 -6.508 1.00 49.56 93 ALA A CA 1
ATOM 692 C C . ALA A 1 93 ? 6.839 -11.077 -7.588 1.00 49.56 93 ALA A C 1
ATOM 694 O O . ALA A 1 93 ? 6.331 -10.918 -8.691 1.00 49.56 93 ALA A O 1
ATOM 695 N N . ALA A 1 94 ? 8.112 -10.755 -7.297 1.00 51.62 94 ALA A N 1
ATOM 696 C CA . ALA A 1 94 ? 9.068 -10.169 -8.239 1.00 51.62 94 ALA A CA 1
ATOM 697 C C . ALA A 1 94 ? 9.332 -11.032 -9.470 1.00 51.62 94 ALA A C 1
ATOM 699 O O . ALA A 1 94 ? 9.336 -10.496 -10.575 1.00 51.62 94 ALA A O 1
ATOM 700 N N . GLU A 1 95 ? 9.460 -12.342 -9.290 1.00 51.66 95 GLU A N 1
ATOM 701 C CA . GLU A 1 95 ? 9.574 -13.307 -10.387 1.00 51.66 95 GLU A CA 1
ATOM 702 C C . GLU A 1 95 ? 8.290 -13.341 -11.234 1.00 51.66 95 GLU A C 1
ATOM 704 O O . GLU A 1 95 ? 8.328 -13.311 -12.459 1.00 51.66 95 GLU A O 1
ATOM 709 N N . VAL A 1 96 ? 7.120 -13.266 -10.594 1.00 49.19 96 VAL A N 1
ATOM 710 C CA . VAL A 1 96 ? 5.834 -13.238 -11.307 1.00 49.19 96 VAL A CA 1
ATOM 711 C C . VAL A 1 96 ? 5.522 -11.861 -11.940 1.00 49.19 96 VAL A C 1
ATOM 713 O O . VAL A 1 96 ? 4.681 -11.762 -12.840 1.00 49.19 96 VAL A O 1
ATOM 716 N N . MET A 1 97 ? 6.230 -10.786 -11.556 1.00 54.66 97 MET A N 1
ATOM 717 C CA . MET A 1 97 ? 6.095 -9.461 -12.188 1.00 54.66 97 MET A CA 1
ATOM 718 C C . MET A 1 97 ? 6.542 -9.454 -13.663 1.00 54.66 97 MET A C 1
ATOM 720 O O . MET A 1 97 ? 6.120 -8.549 -14.390 1.00 54.66 97 MET A O 1
ATOM 724 N N . GLU A 1 98 ? 7.276 -10.483 -14.125 1.00 52.47 98 GLU A N 1
ATOM 725 C CA . GLU A 1 98 ? 7.769 -10.658 -15.506 1.00 52.47 98 GLU A CA 1
ATOM 726 C C . GLU A 1 98 ? 6.681 -10.551 -16.586 1.00 52.47 98 GLU A C 1
ATOM 728 O O . GLU A 1 98 ? 6.946 -10.084 -17.693 1.00 52.47 98 GLU A O 1
ATOM 733 N N . PHE A 1 99 ? 5.420 -10.846 -16.253 1.00 46.12 99 PHE A N 1
ATOM 734 C CA . PHE A 1 99 ? 4.366 -11.056 -17.252 1.00 46.12 99 PHE A CA 1
ATOM 735 C C . PHE A 1 99 ? 3.281 -9.963 -17.353 1.00 46.12 99 PHE A C 1
ATOM 737 O O . PHE A 1 99 ? 2.228 -10.212 -17.939 1.00 46.12 99 PHE A O 1
ATOM 744 N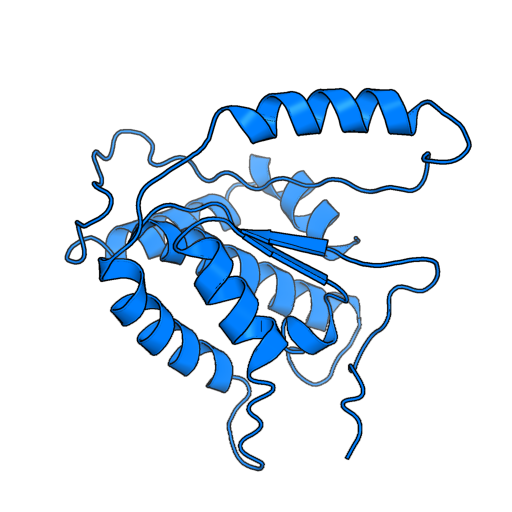 N . SER A 1 100 ? 3.457 -8.757 -16.789 1.00 39.78 100 SER A N 1
ATOM 745 C CA . SER A 1 100 ? 2.297 -7.888 -16.487 1.00 39.78 100 SER A CA 1
ATOM 746 C C . SER A 1 100 ? 2.375 -6.406 -16.926 1.00 39.78 100 SER A C 1
ATOM 748 O O . SER A 1 100 ? 3.202 -5.634 -16.448 1.00 39.78 100 SER A O 1
ATOM 750 N N . THR A 1 101 ? 1.439 -5.962 -17.791 1.00 48.38 101 THR A N 1
ATOM 751 C CA . THR A 1 101 ? 1.304 -4.567 -18.299 1.00 48.38 101 THR A CA 1
ATOM 752 C C . THR A 1 101 ? 0.101 -3.765 -17.722 1.00 48.38 101 THR A C 1
ATOM 754 O O . THR A 1 101 ? -0.792 -4.343 -17.106 1.00 48.38 101 THR A O 1
ATOM 757 N N . ASN A 1 102 ? 0.115 -2.425 -17.907 1.00 56.03 102 ASN A N 1
ATOM 758 C CA . ASN A 1 102 ? -0.513 -1.304 -17.140 1.00 56.03 102 ASN A CA 1
ATOM 759 C C . ASN A 1 102 ? -2.041 -1.023 -17.200 1.00 56.03 102 ASN A C 1
ATOM 761 O O . ASN A 1 102 ? -2.674 -1.278 -18.217 1.00 56.03 102 ASN A O 1
ATOM 765 N N . THR A 1 103 ? -2.568 -0.245 -16.217 1.00 52.84 103 THR A N 1
ATOM 766 C CA . THR A 1 103 ? -3.676 0.753 -16.385 1.00 52.84 103 THR A CA 1
ATOM 767 C C . THR A 1 103 ? -3.691 1.849 -15.280 1.00 52.84 103 THR A C 1
ATOM 769 O O . THR A 1 103 ? -3.724 1.519 -14.106 1.00 52.84 103 THR A O 1
ATOM 772 N N . ASN A 1 104 ? -3.740 3.155 -15.625 1.00 52.94 104 ASN A N 1
ATOM 773 C CA . ASN A 1 104 ? -3.779 4.292 -14.657 1.00 52.94 104 ASN A CA 1
ATOM 774 C C . ASN A 1 104 ? -5.031 5.209 -14.790 1.00 52.94 104 ASN A C 1
ATOM 776 O O . ASN A 1 104 ? -5.449 5.868 -13.838 1.00 52.94 104 ASN A O 1
ATOM 780 N N . ALA A 1 105 ? -5.684 5.246 -15.959 1.00 50.22 105 ALA A N 1
ATOM 781 C CA . ALA A 1 105 ? -6.746 6.222 -16.246 1.00 50.22 105 ALA A CA 1
ATOM 782 C C . ALA A 1 105 ? -8.036 6.025 -15.418 1.00 50.22 105 ALA A C 1
ATOM 784 O O . ALA A 1 105 ? -8.639 6.999 -14.976 1.00 50.22 105 ALA A O 1
ATOM 785 N N . LYS A 1 106 ? -8.439 4.776 -15.149 1.00 53.25 106 LYS A N 1
ATOM 786 C CA . LYS A 1 106 ? -9.732 4.456 -14.512 1.00 53.25 106 LYS A CA 1
ATOM 787 C C . LYS A 1 106 ? -9.832 4.865 -13.040 1.00 53.25 106 LYS A C 1
ATOM 789 O O . LYS A 1 106 ? -10.915 5.177 -12.555 1.00 53.25 106 LYS A O 1
ATOM 794 N N . ALA A 1 107 ? -8.712 4.931 -12.331 1.00 52.53 107 ALA A N 1
ATOM 795 C CA . ALA A 1 107 ? -8.732 5.195 -10.898 1.00 52.53 107 ALA A CA 1
ATOM 796 C C . ALA A 1 107 ? -8.880 6.691 -10.547 1.00 52.53 107 ALA A C 1
ATOM 798 O O . ALA A 1 107 ? -9.373 7.017 -9.469 1.00 52.53 107 ALA A O 1
ATOM 799 N N . LYS A 1 108 ? -8.540 7.620 -11.458 1.00 56.03 108 LYS A N 1
ATOM 800 C CA . LYS A 1 108 ? -8.803 9.060 -11.253 1.00 56.03 108 LYS A CA 1
ATOM 801 C C . LYS A 1 108 ? -10.303 9.372 -11.286 1.00 56.03 108 LYS A C 1
ATOM 803 O O . LYS A 1 108 ? -10.776 10.199 -10.505 1.00 56.03 108 LYS A O 1
ATOM 808 N N . ASP A 1 109 ? -11.042 8.684 -12.152 1.00 59.53 109 ASP A N 1
ATOM 809 C CA . ASP A 1 109 ? -12.499 8.809 -12.239 1.00 59.53 109 ASP A CA 1
ATOM 810 C C . ASP A 1 109 ? -13.177 8.216 -10.999 1.00 59.53 109 ASP A C 1
ATOM 812 O O . ASP A 1 109 ? -14.109 8.809 -10.455 1.00 59.53 109 ASP A O 1
ATOM 816 N N . PHE A 1 110 ? -12.629 7.118 -10.471 1.00 63.31 110 PHE A N 1
ATOM 817 C CA . PHE A 1 110 ? -13.117 6.494 -9.244 1.00 63.31 110 PHE A CA 1
ATOM 818 C C . PHE A 1 110 ? -12.968 7.396 -8.009 1.00 63.31 110 PHE A C 1
ATOM 820 O O . PHE A 1 110 ? -13.918 7.549 -7.246 1.00 63.31 110 PHE A O 1
ATOM 827 N N . THR A 1 111 ? -11.821 8.066 -7.828 1.00 59.75 111 THR A N 1
ATOM 828 C CA . THR A 1 111 ? -11.627 9.002 -6.700 1.00 59.75 111 THR A CA 1
ATOM 829 C C . THR A 1 111 ? -12.665 10.123 -6.700 1.00 59.75 111 THR A C 1
ATOM 831 O O . THR A 1 111 ? -13.214 10.457 -5.653 1.00 59.75 111 THR A O 1
ATOM 834 N N . ARG A 1 112 ? -12.961 10.702 -7.873 1.00 64.88 112 ARG A N 1
ATOM 835 C CA . ARG A 1 112 ? -13.983 11.753 -7.996 1.00 64.88 112 ARG A CA 1
ATOM 836 C C . ARG A 1 112 ? -15.368 11.225 -7.643 1.00 64.88 112 ARG A C 1
ATOM 838 O O . ARG A 1 112 ? -16.081 11.878 -6.889 1.00 64.88 112 ARG A O 1
ATOM 845 N N . HIS A 1 113 ? -15.704 10.037 -8.138 1.00 67.06 113 HIS A N 1
ATOM 846 C CA . HIS A 1 113 ? -16.977 9.386 -7.853 1.00 67.06 113 HIS A CA 1
ATOM 847 C C . HIS A 1 113 ? -17.160 9.114 -6.350 1.00 67.06 113 HIS A C 1
ATOM 849 O O . HIS A 1 113 ? -18.208 9.433 -5.794 1.00 67.06 113 HIS A O 1
ATOM 855 N N . MET A 1 114 ? -16.122 8.617 -5.669 1.00 64.56 114 MET A N 1
ATOM 856 C CA . MET A 1 114 ? -16.158 8.362 -4.224 1.00 64.56 114 MET A CA 1
ATOM 857 C C . MET A 1 114 ? -16.332 9.636 -3.399 1.00 64.56 114 MET A C 1
ATOM 859 O O . MET A 1 114 ? -17.143 9.661 -2.477 1.00 64.56 114 MET A O 1
ATOM 863 N N . THR A 1 115 ? -15.638 10.722 -3.752 1.00 64.12 115 THR A N 1
ATOM 864 C CA . THR A 1 115 ? -15.832 12.019 -3.084 1.00 64.12 115 THR A CA 1
ATOM 865 C C . THR A 1 115 ? -17.281 12.495 -3.204 1.00 64.12 115 THR A C 1
ATOM 867 O O . THR A 1 115 ? -17.830 13.022 -2.241 1.00 64.12 115 THR A O 1
ATOM 870 N N . THR A 1 116 ? -17.924 12.276 -4.354 1.00 65.50 116 THR A N 1
ATOM 871 C CA . THR A 1 116 ? -19.342 12.605 -4.556 1.00 65.50 116 THR A CA 1
ATOM 872 C C . THR A 1 116 ? -20.279 11.682 -3.772 1.00 65.50 116 THR A C 1
ATOM 874 O O . THR A 1 116 ? -21.269 12.161 -3.222 1.00 65.50 116 THR A O 1
ATOM 877 N N . LEU A 1 117 ? -19.985 10.383 -3.678 1.00 63.44 117 LEU A N 1
ATOM 878 C CA . LEU A 1 117 ? -20.796 9.440 -2.898 1.00 63.44 117 LEU A CA 1
ATOM 879 C C . LEU A 1 117 ? -20.729 9.716 -1.395 1.00 63.44 117 LEU A C 1
ATOM 881 O O . LEU A 1 117 ? -21.768 9.680 -0.743 1.00 63.44 117 LEU A O 1
ATOM 885 N N . ASN A 1 118 ? -19.562 10.086 -0.862 1.00 60.91 118 ASN A N 1
ATOM 886 C CA . ASN A 1 118 ? -19.385 10.408 0.560 1.00 60.91 118 ASN A CA 1
ATOM 887 C C . ASN A 1 118 ? -20.198 11.632 1.027 1.00 60.91 118 ASN A C 1
ATOM 889 O O . ASN A 1 118 ? -20.352 11.847 2.228 1.00 60.91 118 ASN A O 1
ATOM 893 N N . LEU A 1 119 ? -20.725 12.445 0.102 1.00 64.81 119 LEU A N 1
ATOM 894 C CA . LEU A 1 119 ? -21.654 13.535 0.426 1.00 64.81 119 LEU A CA 1
ATOM 895 C C . LEU A 1 119 ? -23.066 13.026 0.759 1.00 64.81 119 LEU A C 1
ATOM 897 O O . LEU A 1 119 ? -23.863 13.766 1.335 1.00 64.81 119 LEU A O 1
ATOM 901 N N . ARG A 1 120 ? -23.389 11.773 0.417 1.00 67.19 120 ARG A N 1
ATOM 902 C CA . ARG A 1 120 ? -24.647 11.116 0.784 1.00 67.19 120 ARG A CA 1
ATOM 903 C C . ARG A 1 120 ? -24.491 10.500 2.173 1.00 67.19 120 ARG A C 1
ATOM 905 O O . ARG A 1 120 ? -23.502 9.822 2.440 1.00 67.19 120 ARG A O 1
ATOM 912 N N . GLY A 1 121 ? -25.469 10.724 3.055 1.00 60.19 121 GLY A N 1
ATOM 913 C CA . GLY A 1 121 ? -25.406 10.298 4.462 1.00 60.19 121 GLY A CA 1
ATOM 914 C C . GLY A 1 121 ? -25.087 8.810 4.657 1.00 60.19 121 GLY A C 1
ATOM 915 O O . GLY A 1 121 ? -24.370 8.468 5.589 1.00 60.19 121 GLY A O 1
ATOM 916 N N . GLU A 1 122 ? -25.530 7.955 3.733 1.00 63.94 122 GLU A N 1
ATOM 917 C CA . GLU A 1 122 ? -25.322 6.499 3.752 1.00 63.94 122 GLU A CA 1
ATOM 918 C C . GLU A 1 122 ? -23.871 6.055 3.481 1.00 63.94 122 GLU A C 1
ATOM 920 O O . GLU A 1 122 ? -23.492 4.949 3.854 1.00 63.94 122 GLU A O 1
ATOM 925 N N . HIS A 1 123 ? -23.036 6.899 2.864 1.00 60.88 123 HIS A N 1
ATOM 926 C CA . HIS A 1 123 ? -21.645 6.566 2.503 1.00 60.88 123 HIS A CA 1
ATOM 927 C C . HIS A 1 123 ? -20.618 7.501 3.150 1.00 60.88 123 HIS A C 1
ATOM 929 O O . HIS A 1 123 ? -19.438 7.490 2.802 1.00 60.88 123 HIS A O 1
ATOM 935 N N . LYS A 1 124 ? -21.052 8.320 4.113 1.00 63.25 124 LYS A N 1
ATOM 936 C CA . LYS A 1 124 ? -20.232 9.369 4.733 1.00 63.25 124 LYS A CA 1
ATOM 937 C C . LYS A 1 124 ? -18.972 8.831 5.423 1.00 63.25 124 LYS A C 1
ATOM 939 O O . LYS A 1 124 ? -17.983 9.552 5.538 1.00 63.25 124 LYS A O 1
ATOM 944 N N . GLU A 1 125 ? -18.995 7.568 5.848 1.00 71.19 125 GLU A N 1
ATOM 945 C CA . GLU A 1 125 ? -17.879 6.918 6.544 1.00 71.19 125 GLU A CA 1
ATOM 946 C C . GLU A 1 125 ? -16.899 6.182 5.616 1.00 71.19 125 GLU A C 1
ATOM 948 O O . GLU A 1 125 ? -15.853 5.723 6.076 1.00 71.19 125 GLU A O 1
ATOM 953 N N . THR A 1 126 ? -17.169 6.081 4.307 1.00 76.62 126 THR A N 1
ATOM 954 C CA . THR A 1 126 ? -16.271 5.359 3.397 1.00 76.62 126 THR A CA 1
ATOM 955 C C . THR A 1 126 ? -14.985 6.149 3.154 1.00 76.62 126 THR A C 1
ATOM 957 O O . THR A 1 126 ? -14.943 7.145 2.427 1.00 76.62 126 THR A O 1
ATOM 960 N N . LYS A 1 127 ? -13.879 5.690 3.741 1.00 82.62 127 LYS A N 1
ATOM 961 C CA . LYS A 1 127 ? -12.556 6.274 3.505 1.00 82.62 127 LYS A CA 1
ATOM 962 C C . LYS A 1 127 ? -11.953 5.701 2.225 1.00 82.62 127 LYS A C 1
ATOM 964 O O . LYS A 1 127 ? -11.743 4.503 2.103 1.00 82.62 127 LYS A O 1
ATOM 969 N N . TYR A 1 128 ? -11.619 6.585 1.288 1.00 83.12 128 TYR A N 1
ATOM 970 C CA . TYR A 1 128 ? -10.817 6.250 0.113 1.00 83.12 128 TYR A CA 1
ATOM 971 C C . TYR A 1 128 ? -9.448 6.931 0.193 1.00 83.12 128 TYR A C 1
ATOM 973 O O . TYR A 1 128 ? -9.353 8.143 0.455 1.00 83.12 128 TYR A O 1
ATOM 981 N N . VAL A 1 129 ? -8.398 6.143 -0.033 1.00 87.19 129 VAL A N 1
ATOM 982 C CA . VAL A 1 129 ? -7.008 6.596 -0.120 1.00 87.19 129 VAL A CA 1
ATOM 983 C C . VAL A 1 129 ? -6.364 5.944 -1.334 1.00 87.19 129 VAL A C 1
ATOM 985 O O . VAL A 1 129 ? -6.476 4.737 -1.527 1.00 87.19 129 VAL A O 1
ATOM 988 N N . ARG A 1 130 ? -5.678 6.749 -2.148 1.00 85.00 130 ARG A N 1
ATOM 989 C CA . ARG A 1 130 ? -4.862 6.267 -3.259 1.00 85.00 130 ARG A CA 1
ATOM 990 C C . ARG A 1 130 ? -3.464 6.836 -3.119 1.00 85.00 130 ARG A C 1
ATOM 992 O O . ARG A 1 130 ? -3.294 8.053 -3.111 1.00 85.00 130 ARG A O 1
ATOM 999 N N . LEU A 1 131 ? -2.484 5.948 -3.039 1.00 86.44 131 LEU A N 1
ATOM 1000 C CA . LEU A 1 131 ? -1.073 6.301 -3.041 1.00 86.44 131 LEU A CA 1
ATOM 1001 C C . LEU A 1 131 ? -0.534 6.028 -4.440 1.00 86.44 131 LEU A C 1
ATOM 1003 O O . LEU A 1 131 ? -0.684 4.930 -4.967 1.00 86.44 131 LEU A O 1
ATOM 1007 N N . ASN A 1 132 ? 0.024 7.058 -5.065 1.00 85.19 132 ASN A N 1
ATOM 1008 C CA . ASN A 1 132 ? 0.539 6.985 -6.426 1.00 85.19 132 ASN A CA 1
ATOM 1009 C C . ASN A 1 132 ? 1.921 7.644 -6.459 1.00 85.19 132 ASN A C 1
ATOM 1011 O O . ASN A 1 132 ? 2.014 8.846 -6.741 1.00 85.19 132 ASN A O 1
ATOM 1015 N N . PRO A 1 133 ? 2.983 6.904 -6.103 1.00 84.31 133 PRO A N 1
ATOM 1016 C CA . PRO A 1 133 ? 4.329 7.444 -6.126 1.00 84.31 133 PRO A CA 1
ATOM 1017 C C . PRO A 1 133 ? 4.741 7.799 -7.559 1.00 84.31 133 PRO A C 1
ATOM 1019 O O . PRO A 1 133 ? 4.496 7.054 -8.507 1.00 84.31 133 PRO A O 1
ATOM 1022 N N . SER A 1 134 ? 5.347 8.975 -7.725 1.00 79.69 134 SER A N 1
ATOM 1023 C CA . SER A 1 134 ? 5.824 9.443 -9.027 1.00 79.69 134 SER A CA 1
ATOM 1024 C C . SER A 1 134 ? 7.182 8.826 -9.351 1.00 79.69 134 SER A C 1
ATOM 1026 O O . SER A 1 134 ? 8.060 8.792 -8.495 1.00 79.69 134 SER A O 1
ATOM 1028 N N . LEU A 1 135 ? 7.383 8.437 -10.611 1.00 78.81 135 LEU A N 1
ATOM 1029 C CA . LEU A 1 135 ? 8.708 8.083 -11.143 1.00 78.81 135 LEU A CA 1
ATOM 1030 C C . LEU A 1 135 ? 9.580 9.327 -11.402 1.00 78.81 135 LEU A C 1
ATOM 1032 O O . LEU A 1 135 ? 10.736 9.219 -11.803 1.00 78.81 135 LEU A O 1
ATOM 1036 N N . GLY A 1 136 ? 9.032 10.530 -11.197 1.00 77.50 136 GLY A N 1
ATOM 1037 C CA . GLY A 1 136 ? 9.731 11.785 -11.436 1.00 77.50 136 GLY A CA 1
ATOM 1038 C C . GLY A 1 136 ? 10.167 11.913 -12.896 1.00 77.50 136 GLY A C 1
ATOM 1039 O O . GLY A 1 136 ? 9.340 11.852 -13.803 1.00 77.50 136 GLY A O 1
ATOM 1040 N N . LYS A 1 137 ? 11.472 12.116 -13.106 1.00 73.44 137 LYS A N 1
ATOM 1041 C CA . LYS A 1 137 ? 12.099 12.164 -14.438 1.00 73.44 137 LYS A CA 1
ATOM 1042 C C . LYS A 1 137 ? 12.644 10.807 -14.894 1.00 73.44 137 LYS A C 1
ATOM 1044 O O . LYS A 1 137 ? 13.103 10.707 -16.030 1.00 73.44 137 LYS A O 1
ATOM 1049 N N . SER A 1 138 ? 12.627 9.788 -14.036 1.00 73.62 138 SER A N 1
ATOM 1050 C CA . SER A 1 138 ? 13.183 8.483 -14.373 1.00 73.62 138 SER A CA 1
ATOM 1051 C C . SER A 1 138 ? 12.270 7.772 -15.368 1.00 73.62 138 SER A C 1
ATOM 1053 O O . SER A 1 138 ? 11.081 7.558 -15.122 1.00 73.62 138 SER A O 1
ATOM 1055 N N . GLN A 1 139 ? 12.834 7.394 -16.513 1.00 75.44 139 GLN A N 1
ATOM 1056 C CA . GLN A 1 139 ? 12.175 6.508 -17.465 1.00 75.44 139 GLN A CA 1
ATOM 1057 C C . GLN A 1 139 ? 12.469 5.068 -17.046 1.00 75.44 139 GLN A C 1
ATOM 1059 O O . GLN A 1 139 ? 13.488 4.489 -17.422 1.00 75.44 139 GLN A O 1
ATOM 1064 N N . ILE A 1 140 ? 11.602 4.532 -16.185 1.00 81.12 140 ILE A N 1
ATOM 1065 C CA . ILE A 1 140 ? 11.645 3.132 -15.756 1.00 81.12 140 ILE A CA 1
ATOM 1066 C C . ILE A 1 140 ? 10.513 2.392 -16.460 1.00 81.12 140 ILE A C 1
ATOM 1068 O O . ILE A 1 140 ? 9.327 2.669 -16.228 1.00 81.12 140 ILE A O 1
ATOM 1072 N N . GLY A 1 141 ? 10.901 1.487 -17.354 1.00 78.50 141 GLY A N 1
ATOM 1073 C CA . GLY A 1 141 ? 10.010 0.567 -18.040 1.00 78.50 141 GLY A CA 1
ATOM 1074 C C . GLY A 1 141 ? 9.384 -0.452 -17.089 1.00 78.50 141 GLY A C 1
ATOM 1075 O O . GLY A 1 141 ? 9.758 -0.584 -15.927 1.00 78.50 141 GLY A O 1
ATOM 1076 N N . LEU A 1 142 ? 8.397 -1.197 -17.585 1.00 75.69 142 LEU A N 1
ATOM 1077 C CA . LEU A 1 142 ? 7.719 -2.235 -16.795 1.00 75.69 142 LEU A CA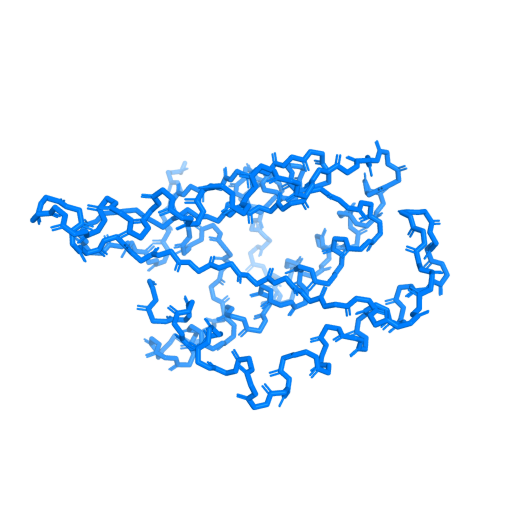 1
ATOM 1078 C C . LEU A 1 142 ? 8.586 -3.483 -16.582 1.00 75.69 142 LEU A C 1
ATOM 1080 O O . LEU A 1 142 ? 8.273 -4.272 -15.698 1.00 75.69 142 LEU A O 1
ATOM 1084 N N . ALA A 1 143 ? 9.655 -3.638 -17.365 1.00 75.19 143 ALA A N 1
ATOM 1085 C CA . ALA A 1 143 ? 10.563 -4.783 -17.350 1.00 75.19 143 ALA A CA 1
ATOM 1086 C C . ALA A 1 143 ? 12.015 -4.400 -16.985 1.00 75.19 143 ALA A C 1
ATOM 1088 O O . ALA A 1 143 ? 12.928 -5.194 -17.183 1.00 75.19 143 ALA A O 1
ATOM 1089 N N . ASP A 1 144 ? 12.242 -3.195 -16.451 1.00 79.56 144 ASP A N 1
ATOM 1090 C CA . ASP A 1 144 ? 13.573 -2.711 -16.050 1.00 79.56 144 ASP A CA 1
ATOM 1091 C C . ASP A 1 144 ? 13.963 -3.285 -14.667 1.00 79.56 144 ASP A C 1
ATOM 1093 O O . ASP A 1 144 ? 13.999 -2.572 -13.659 1.00 79.56 144 ASP A O 1
ATOM 1097 N N . TYR A 1 145 ? 14.186 -4.602 -14.587 1.00 75.62 145 TYR A N 1
ATOM 1098 C CA . TYR A 1 145 ? 14.502 -5.320 -13.337 1.00 75.62 145 TYR A CA 1
ATOM 1099 C C . TYR A 1 145 ? 15.808 -4.868 -12.680 1.00 75.62 145 TYR A C 1
ATOM 1101 O O . TYR A 1 145 ? 15.935 -4.870 -11.455 1.00 75.62 145 TYR A O 1
ATOM 1109 N N . ASP A 1 146 ? 16.759 -4.398 -13.479 1.00 81.00 146 ASP A N 1
ATOM 1110 C CA . ASP A 1 146 ? 18.010 -3.799 -13.024 1.00 81.00 146 ASP A CA 1
ATOM 1111 C C . ASP A 1 146 ? 17.787 -2.532 -12.177 1.00 81.00 146 ASP A C 1
ATOM 1113 O O . ASP A 1 146 ? 18.611 -2.194 -11.325 1.00 81.00 146 ASP A O 1
ATOM 1117 N N . LYS A 1 147 ? 16.632 -1.870 -12.324 1.00 84.00 147 LYS A N 1
ATOM 1118 C CA . LYS A 1 147 ? 16.276 -0.644 -11.593 1.00 84.00 147 LYS A CA 1
ATOM 1119 C C . LYS A 1 147 ? 15.457 -0.888 -10.326 1.00 84.00 147 LYS A C 1
ATOM 1121 O O . LYS A 1 147 ? 14.964 0.064 -9.719 1.00 84.00 147 LYS A O 1
ATOM 1126 N N . MET A 1 148 ? 15.331 -2.133 -9.858 1.00 79.94 148 MET A N 1
ATOM 1127 C CA . MET A 1 148 ? 14.597 -2.441 -8.620 1.00 79.94 148 MET A CA 1
ATOM 1128 C C . MET A 1 148 ? 15.116 -1.659 -7.406 1.00 79.94 148 MET A C 1
ATOM 1130 O O . MET A 1 148 ? 14.320 -1.170 -6.605 1.00 79.94 148 MET A O 1
ATOM 1134 N N . ALA A 1 149 ? 16.435 -1.496 -7.270 1.00 82.94 149 ALA A N 1
ATOM 1135 C CA . ALA A 1 149 ? 17.018 -0.720 -6.174 1.00 82.94 149 ALA A CA 1
ATOM 1136 C C . ALA A 1 149 ? 16.616 0.767 -6.234 1.00 82.94 149 ALA A C 1
ATOM 1138 O O . ALA A 1 149 ? 16.311 1.371 -5.202 1.00 82.94 149 ALA A O 1
ATOM 1139 N N . GLU A 1 150 ? 16.554 1.339 -7.440 1.00 87.38 150 GLU A N 1
ATOM 1140 C CA . GLU A 1 150 ? 16.095 2.712 -7.667 1.00 87.38 150 GLU A CA 1
ATOM 1141 C C . GLU A 1 150 ? 14.610 2.857 -7.309 1.00 87.38 150 GLU A C 1
ATOM 1143 O O . GLU A 1 150 ? 14.247 3.771 -6.570 1.00 87.38 150 GLU A O 1
ATOM 1148 N N . LEU A 1 151 ? 13.763 1.915 -7.734 1.00 86.00 151 LEU A N 1
ATOM 1149 C CA . LEU A 1 151 ? 12.333 1.904 -7.408 1.00 86.00 151 LEU A CA 1
ATOM 1150 C C . LEU A 1 151 ? 12.082 1.818 -5.897 1.00 86.00 151 LEU A C 1
ATOM 1152 O O . LEU A 1 151 ? 11.260 2.566 -5.365 1.00 86.00 151 LEU A O 1
ATOM 1156 N N . LYS A 1 152 ? 12.824 0.964 -5.181 1.00 85.50 152 LYS A N 1
ATOM 1157 C CA . LYS A 1 152 ? 12.758 0.891 -3.711 1.00 85.50 152 LYS A CA 1
ATOM 1158 C C . LYS A 1 152 ? 13.16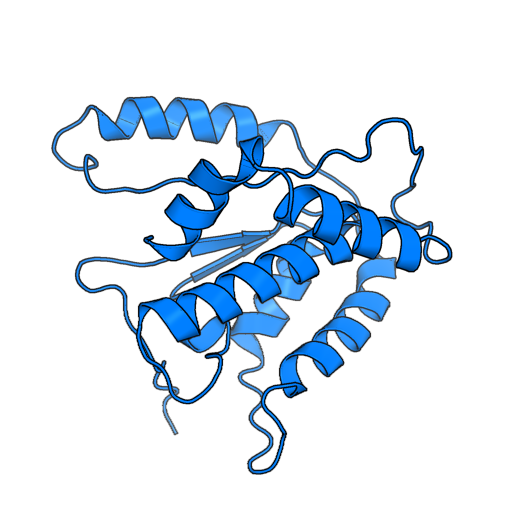4 2.211 -3.065 1.00 85.50 152 LYS A C 1
ATOM 1160 O O . LYS A 1 152 ? 12.491 2.689 -2.153 1.00 85.50 152 LYS A O 1
ATOM 1165 N N . LYS A 1 153 ? 14.237 2.839 -3.554 1.00 89.12 153 LYS A N 1
ATOM 1166 C CA . LYS A 1 153 ? 14.661 4.157 -3.073 1.00 89.12 153 LYS A CA 1
ATOM 1167 C C . LYS A 1 153 ? 13.576 5.211 -3.311 1.00 89.12 153 LYS A C 1
ATOM 1169 O O . LYS A 1 153 ? 13.246 5.941 -2.385 1.00 89.12 153 LYS A O 1
ATOM 1174 N N . MET A 1 154 ? 12.978 5.251 -4.500 1.00 90.81 154 MET A N 1
ATOM 1175 C CA . MET A 1 154 ? 11.883 6.174 -4.816 1.00 90.81 154 MET A CA 1
ATOM 1176 C C . MET A 1 154 ? 10.667 5.970 -3.912 1.00 90.81 154 MET A C 1
ATOM 1178 O O . MET A 1 154 ? 10.065 6.947 -3.475 1.00 90.81 154 MET A O 1
ATOM 1182 N N . ALA A 1 155 ? 10.308 4.721 -3.605 1.00 89.50 155 ALA A N 1
ATOM 1183 C CA . ALA A 1 155 ? 9.218 4.423 -2.681 1.00 89.50 155 ALA A CA 1
ATOM 1184 C C . ALA A 1 155 ? 9.524 4.951 -1.271 1.00 89.50 155 ALA A C 1
ATOM 1186 O O . ALA A 1 155 ? 8.689 5.619 -0.668 1.00 89.50 155 ALA A O 1
ATOM 1187 N N . ARG A 1 156 ? 10.751 4.746 -0.777 1.00 91.25 156 ARG A N 1
ATOM 1188 C CA . ARG A 1 156 ? 11.203 5.281 0.519 1.00 91.25 156 ARG A CA 1
ATOM 1189 C C . ARG A 1 156 ? 11.233 6.805 0.547 1.00 91.25 156 ARG A C 1
ATOM 1191 O O . ARG A 1 156 ? 10.836 7.399 1.544 1.00 91.25 156 ARG A O 1
ATOM 1198 N N . ASP A 1 157 ? 11.672 7.439 -0.535 1.00 93.69 157 ASP A N 1
ATOM 1199 C CA . ASP A 1 157 ? 11.668 8.897 -0.660 1.00 93.69 157 ASP A CA 1
ATOM 1200 C C . ASP A 1 157 ? 10.220 9.428 -0.667 1.00 93.69 157 ASP A C 1
ATOM 1202 O O . ASP A 1 157 ? 9.910 10.383 0.044 1.00 93.69 157 ASP A O 1
ATOM 1206 N N . TYR A 1 158 ? 9.301 8.753 -1.371 1.00 94.19 158 TYR A N 1
ATOM 1207 C CA . TYR A 1 158 ? 7.865 9.059 -1.349 1.00 94.19 158 TYR A CA 1
ATOM 1208 C C . TYR A 1 158 ? 7.260 8.932 0.057 1.00 94.19 158 TYR A C 1
ATOM 1210 O O . TYR A 1 158 ? 6.490 9.799 0.470 1.00 94.19 158 TYR A O 1
ATOM 1218 N N . ILE A 1 159 ? 7.628 7.883 0.798 1.00 93.62 159 ILE A N 1
ATOM 1219 C CA . ILE A 1 159 ? 7.192 7.636 2.180 1.00 93.62 159 ILE A CA 1
ATOM 1220 C C . ILE A 1 159 ? 7.702 8.707 3.144 1.00 93.62 159 ILE A C 1
ATOM 1222 O O . ILE A 1 159 ? 7.013 9.009 4.111 1.00 93.62 159 ILE A O 1
ATOM 1226 N N . LYS A 1 160 ? 8.898 9.261 2.925 1.00 94.56 160 LYS A N 1
ATOM 1227 C CA . LYS A 1 160 ? 9.502 10.278 3.806 1.00 94.56 160 LYS A CA 1
ATOM 1228 C C . LYS A 1 160 ? 9.022 11.694 3.517 1.00 94.56 160 LYS A C 1
ATOM 1230 O O . LYS A 1 160 ? 9.147 12.562 4.372 1.00 94.56 160 LYS A O 1
ATOM 1235 N N . ASP A 1 161 ? 8.491 11.933 2.325 1.00 94.38 161 ASP A N 1
ATOM 1236 C CA . ASP A 1 161 ? 7.996 13.243 1.926 1.00 94.38 161 ASP A CA 1
ATOM 1237 C C . ASP A 1 161 ? 6.819 13.681 2.812 1.00 94.38 161 ASP A C 1
ATOM 1239 O O . ASP A 1 161 ? 5.786 13.004 2.914 1.00 94.38 161 ASP A O 1
ATOM 1243 N N . GLU A 1 162 ? 6.969 14.843 3.447 1.00 93.56 162 GLU A N 1
ATOM 1244 C CA . GLU A 1 162 ? 5.970 15.432 4.342 1.00 93.56 162 GLU A CA 1
ATOM 1245 C C . GLU A 1 162 ? 4.625 15.656 3.643 1.00 93.56 162 GLU A C 1
ATOM 1247 O O . GLU A 1 162 ? 3.563 15.485 4.245 1.00 93.56 162 GLU A O 1
ATOM 1252 N N . ARG A 1 163 ? 4.649 15.942 2.335 1.00 93.31 163 ARG A N 1
ATOM 1253 C CA . ARG A 1 163 ? 3.446 16.179 1.522 1.00 93.31 163 ARG A CA 1
ATOM 1254 C C . ARG A 1 163 ? 2.570 14.933 1.395 1.00 93.31 163 ARG A C 1
ATOM 1256 O O . ARG A 1 163 ? 1.367 15.053 1.164 1.00 93.31 163 ARG A O 1
ATOM 1263 N N . ASN A 1 164 ? 3.156 13.746 1.550 1.00 93.12 164 ASN A N 1
ATOM 1264 C CA . ASN A 1 164 ? 2.445 12.473 1.450 1.00 93.12 164 ASN A CA 1
ATOM 1265 C C . ASN A 1 164 ? 1.950 11.961 2.810 1.00 93.12 164 ASN A C 1
ATOM 1267 O O . ASN A 1 164 ? 1.044 11.124 2.835 1.00 93.12 164 ASN A O 1
ATOM 1271 N N . GLN A 1 165 ? 2.466 12.482 3.934 1.00 93.56 165 GLN A N 1
ATOM 1272 C CA . GLN A 1 165 ? 2.085 12.013 5.275 1.00 93.56 165 GLN A CA 1
ATOM 1273 C C . GLN A 1 165 ? 0.583 12.085 5.553 1.00 93.56 165 GLN A C 1
ATOM 1275 O O . GLN A 1 165 ? 0.069 11.120 6.113 1.00 93.56 165 GLN A O 1
ATOM 1280 N N . PRO A 1 166 ? -0.168 13.130 5.145 1.00 92.69 166 PRO A N 1
ATOM 1281 C CA . PRO A 1 166 ? -1.611 13.153 5.376 1.00 92.69 166 PRO A CA 1
ATOM 1282 C C . PRO A 1 166 ? -2.332 11.960 4.739 1.00 92.69 166 PRO A C 1
ATOM 1284 O O . PRO A 1 166 ? -3.249 11.402 5.335 1.00 92.69 166 PRO A O 1
ATOM 1287 N N . TRP A 1 167 ? -1.899 11.529 3.551 1.00 91.25 167 TRP A N 1
ATOM 1288 C CA . TRP A 1 167 ? -2.491 10.392 2.845 1.00 91.25 167 TRP A CA 1
ATOM 1289 C C . TRP A 1 167 ? -2.052 9.057 3.438 1.00 91.25 167 TRP A C 1
ATOM 1291 O O . TRP A 1 167 ? -2.888 8.174 3.612 1.00 91.25 167 TRP A O 1
ATOM 1301 N N . ILE A 1 168 ? -0.772 8.923 3.793 1.00 92.88 168 ILE A N 1
ATOM 1302 C CA . ILE A 1 168 ? -0.243 7.716 4.441 1.00 92.88 168 ILE A CA 1
ATOM 1303 C C . ILE A 1 168 ? -0.910 7.524 5.806 1.00 92.88 168 ILE A C 1
ATOM 1305 O O . ILE A 1 168 ? -1.431 6.450 6.086 1.00 92.88 168 ILE A O 1
ATOM 1309 N N . ASN A 1 169 ? -0.995 8.573 6.623 1.00 92.69 169 ASN A N 1
ATOM 1310 C CA . ASN A 1 169 ? -1.658 8.513 7.925 1.00 92.69 169 ASN A CA 1
ATOM 1311 C C . ASN A 1 169 ? -3.153 8.216 7.772 1.00 92.69 169 ASN A C 1
ATOM 1313 O O . ASN A 1 169 ? -3.684 7.378 8.492 1.00 92.69 1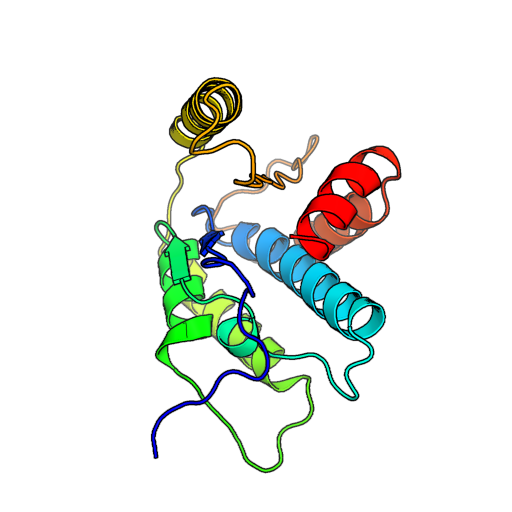69 ASN A O 1
ATOM 1317 N N . LYS A 1 170 ? -3.817 8.801 6.764 1.00 90.38 170 LYS A N 1
ATOM 1318 C CA . LYS A 1 170 ? -5.209 8.459 6.446 1.00 90.38 170 LYS A CA 1
ATOM 1319 C C . LYS A 1 170 ? -5.380 6.981 6.078 1.00 90.38 170 LYS A C 1
ATOM 1321 O O . LYS A 1 170 ? -6.420 6.427 6.409 1.00 90.38 170 LYS A O 1
ATOM 1326 N N . ALA A 1 171 ? -4.409 6.357 5.403 1.00 90.38 171 ALA A N 1
ATOM 1327 C CA . ALA A 1 171 ? -4.434 4.920 5.109 1.00 90.38 171 ALA A CA 1
ATOM 1328 C C . ALA A 1 171 ? -4.215 4.065 6.366 1.00 90.38 171 ALA A C 1
ATOM 1330 O O . ALA A 1 171 ? -4.850 3.029 6.511 1.00 90.38 171 ALA A O 1
ATOM 1331 N N . VAL A 1 172 ? -3.347 4.508 7.279 1.00 90.50 172 VAL A N 1
ATOM 1332 C CA . VAL A 1 172 ? -3.090 3.830 8.562 1.00 90.50 172 VAL A CA 1
ATOM 1333 C C . VAL A 1 172 ? -4.301 3.908 9.500 1.00 90.50 172 VAL A C 1
ATOM 1335 O O . VAL A 1 172 ? -4.578 2.957 10.224 1.00 90.50 172 VAL A O 1
ATOM 1338 N N . ASP A 1 173 ? -5.036 5.021 9.477 1.00 86.81 173 ASP A N 1
ATOM 1339 C CA . ASP A 1 173 ? -6.240 5.242 10.290 1.00 86.81 173 ASP A CA 1
ATOM 1340 C C . ASP A 1 173 ? -7.532 4.702 9.633 1.00 86.81 173 ASP A C 1
ATOM 1342 O O . ASP A 1 173 ? -8.634 4.966 10.137 1.00 86.81 173 ASP A O 1
ATOM 1346 N N . ALA A 1 174 ? -7.432 4.038 8.477 1.00 78.62 174 ALA A N 1
ATOM 1347 C CA . ALA A 1 174 ? -8.571 3.512 7.722 1.00 78.62 174 ALA A CA 1
ATOM 1348 C C . ALA A 1 174 ? -9.011 2.122 8.193 1.00 78.62 174 ALA A C 1
ATOM 1350 O O . ALA A 1 174 ? -8.158 1.293 8.593 1.00 78.62 174 ALA A O 1
#

pLDDT: mean 74.13, std 15.65, range [39.78, 94.56]

InterPro domains:
  IPR002641 Patatin-like phospholipase domain [PF01734] (16-72)
  IPR016035 Acyl transferase/acyl hydrolase/lysophospholipase [SSF52151] (12-74)

Foldseek 3Di:
DDDAALDADPPDFAEAEQFWFQLLSLLVVLLVVVLQVLLCVVVVPPARGQVLSHGPYYDYAFLRRVVRCLRHVCSDDPVPDDSCVCVVVVVVSNVSSQGGDGDDPVVVVVVVVLVVVCVDPVSVPDDDADDDQDPPPDPDHSNPNVCSVVSSVSSVVCVPDPVCVVRSVSSSVD

Organism: NCBI:txid1237068